Protein AF-A0A8J5KEL9-F1 (afdb_monomer_lite)

Structure (mmCIF, N/CA/C/O backbone):
data_AF-A0A8J5KEL9-F1
#
_entry.id   AF-A0A8J5KEL9-F1
#
loop_
_atom_site.group_PDB
_atom_site.id
_atom_site.type_symbol
_atom_site.label_atom_id
_atom_site.label_alt_id
_atom_site.label_comp_id
_atom_site.label_asym_id
_atom_site.label_entity_id
_atom_site.label_seq_id
_atom_site.pdbx_PDB_ins_code
_atom_site.Cartn_x
_atom_site.Cartn_y
_atom_site.Cartn_z
_atom_site.occupancy
_atom_site.B_iso_or_equiv
_atom_site.auth_seq_id
_atom_site.auth_comp_id
_atom_site.auth_asym_id
_atom_site.auth_atom_id
_atom_site.pdbx_PDB_model_num
ATOM 1 N N . MET A 1 1 ? -28.129 -14.869 -58.117 1.00 46.31 1 MET A N 1
ATOM 2 C CA . MET A 1 1 ? -27.301 -15.885 -57.433 1.00 46.31 1 MET A CA 1
ATOM 3 C C . MET A 1 1 ? -26.485 -15.181 -56.362 1.00 46.31 1 MET A C 1
ATOM 5 O O . MET A 1 1 ? -25.612 -14.398 -56.702 1.00 46.31 1 MET A O 1
ATOM 9 N N . TYR A 1 2 ? -26.830 -15.383 -55.093 1.00 47.56 2 TYR A N 1
ATOM 10 C CA . TYR A 1 2 ? -26.107 -14.843 -53.942 1.00 47.56 2 TYR A CA 1
ATOM 11 C C .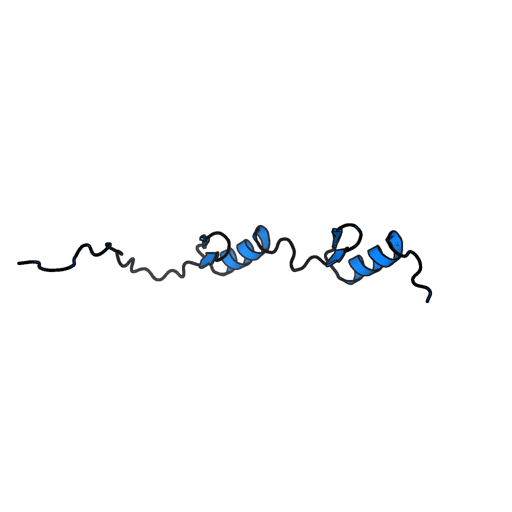 TYR A 1 2 ? -24.834 -15.677 -53.722 1.00 47.56 2 TYR A C 1
ATOM 13 O O . TYR A 1 2 ? -24.906 -16.889 -53.532 1.00 47.56 2 TYR A O 1
ATOM 21 N N . ARG A 1 3 ? -23.660 -15.047 -53.815 1.00 56.00 3 ARG A N 1
ATOM 22 C CA . ARG A 1 3 ? -22.352 -15.638 -53.482 1.00 56.00 3 ARG A CA 1
ATOM 23 C C . ARG A 1 3 ? -21.593 -14.567 -52.691 1.00 56.00 3 ARG A C 1
ATOM 25 O O . ARG A 1 3 ? -21.301 -13.523 -53.251 1.00 56.00 3 ARG A O 1
ATOM 32 N N . LEU A 1 4 ? -21.653 -14.625 -51.360 1.00 56.81 4 LEU A N 1
ATOM 33 C CA . LEU A 1 4 ? -20.718 -15.285 -50.430 1.00 56.81 4 LEU A CA 1
ATOM 34 C C . LEU A 1 4 ? -19.640 -14.302 -49.932 1.00 56.81 4 LEU A C 1
ATOM 36 O O . LEU A 1 4 ? -18.774 -13.903 -50.697 1.00 56.81 4 LEU A O 1
ATOM 40 N N . PHE A 1 5 ? -19.774 -13.946 -48.646 1.00 55.03 5 PHE A N 1
ATOM 41 C CA . PHE A 1 5 ? -18.764 -13.561 -47.647 1.00 55.03 5 PHE A CA 1
ATOM 42 C C . PHE A 1 5 ? -17.353 -13.236 -48.155 1.00 55.03 5 PHE A C 1
ATOM 44 O O . PHE A 1 5 ? -16.667 -14.118 -48.669 1.00 55.03 5 PHE A O 1
ATOM 51 N N . GLY A 1 6 ? -16.868 -12.018 -47.887 1.00 56.47 6 GLY A N 1
ATOM 52 C CA . GLY A 1 6 ? -15.479 -11.703 -48.207 1.00 56.47 6 GLY A CA 1
ATOM 53 C C . GLY A 1 6 ? -14.889 -10.375 -47.748 1.00 56.47 6 GLY A C 1
ATOM 54 O O . GLY A 1 6 ? -13.745 -10.133 -48.109 1.00 56.47 6 GLY A O 1
ATOM 55 N N . ASP A 1 7 ? -15.556 -9.537 -46.949 1.00 48.19 7 ASP A N 1
ATOM 56 C CA . ASP A 1 7 ? -14.870 -8.402 -46.311 1.00 48.19 7 ASP A CA 1
ATOM 57 C C . ASP A 1 7 ? -14.102 -8.901 -45.086 1.00 48.19 7 ASP A C 1
ATOM 59 O O . ASP A 1 7 ? -14.452 -8.676 -43.925 1.00 48.19 7 ASP A O 1
ATOM 63 N N . GLY A 1 8 ? -13.047 -9.662 -45.382 1.00 50.34 8 GLY A N 1
ATOM 64 C CA . GLY A 1 8 ? -11.982 -9.945 -44.448 1.00 50.34 8 GLY A CA 1
ATOM 65 C C . GLY A 1 8 ? -11.437 -8.616 -43.959 1.00 50.34 8 GLY A C 1
ATOM 66 O O . GLY A 1 8 ? -10.740 -7.915 -44.691 1.00 50.34 8 GLY A O 1
ATOM 67 N N . MET A 1 9 ? -11.756 -8.279 -42.707 1.00 56.53 9 MET A N 1
ATOM 68 C CA . MET A 1 9 ? -10.975 -7.318 -41.948 1.00 56.53 9 MET A CA 1
ATOM 69 C C . MET A 1 9 ? -9.518 -7.729 -42.112 1.00 56.53 9 MET A C 1
ATOM 71 O O . MET A 1 9 ? -9.111 -8.791 -41.635 1.00 56.53 9 MET A O 1
ATOM 75 N N . GLY A 1 10 ? -8.771 -6.912 -42.853 1.00 50.00 10 GLY A N 1
ATOM 76 C CA . GLY A 1 10 ? -7.340 -7.039 -43.047 1.00 50.00 10 GLY A CA 1
ATOM 77 C C . GLY A 1 10 ? -6.641 -6.884 -41.706 1.00 50.00 10 GLY A C 1
ATOM 78 O O . GLY A 1 10 ? -6.096 -5.831 -41.390 1.00 50.00 10 GLY A O 1
ATOM 79 N N . ALA A 1 11 ? -6.662 -7.942 -40.903 1.00 53.75 11 ALA A N 1
ATOM 80 C CA . ALA A 1 11 ? -5.726 -8.146 -39.826 1.00 53.75 11 ALA A CA 1
ATOM 81 C C . ALA A 1 11 ? -4.396 -8.482 -40.497 1.00 53.75 11 ALA A C 1
ATOM 83 O O . ALA A 1 11 ? -4.040 -9.645 -40.680 1.00 53.75 11 ALA A O 1
ATOM 84 N N . SER A 1 12 ? -3.697 -7.432 -40.933 1.00 52.06 12 SER A N 1
ATOM 85 C CA . SER A 1 12 ? -2.301 -7.511 -41.334 1.00 52.06 12 SER A CA 1
ATOM 86 C C . SER A 1 12 ? -1.552 -8.326 -40.280 1.00 52.06 12 SER A C 1
ATOM 88 O O . SER A 1 12 ? -1.513 -7.906 -39.116 1.00 52.06 12 SER A O 1
ATOM 90 N N . PRO A 1 13 ? -0.958 -9.477 -40.639 1.00 60.59 13 PRO A N 1
ATOM 91 C CA . PRO A 1 13 ? -0.138 -10.219 -39.708 1.00 60.59 13 PRO A CA 1
ATOM 92 C C . PRO A 1 13 ? 1.143 -9.411 -39.553 1.00 60.59 13 PRO A C 1
ATOM 94 O O . PRO A 1 13 ? 2.064 -9.507 -40.363 1.00 60.59 13 PRO A O 1
ATOM 97 N N . MET A 1 14 ? 1.196 -8.562 -38.526 1.00 59.34 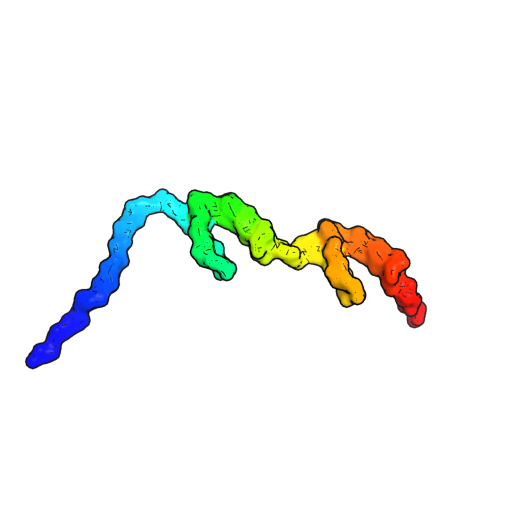14 MET A N 1
ATOM 98 C CA . MET A 1 14 ? 2.449 -7.948 -38.114 1.00 59.34 14 MET A CA 1
ATOM 99 C C . MET A 1 14 ? 3.317 -9.044 -37.501 1.00 59.34 14 MET A C 1
ATOM 101 O O . MET A 1 14 ? 3.356 -9.255 -36.290 1.00 59.34 14 MET A O 1
ATOM 105 N N . ALA A 1 15 ? 3.991 -9.768 -38.391 1.00 55.00 15 ALA A N 1
ATOM 106 C CA . ALA A 1 15 ? 5.161 -10.560 -38.100 1.00 55.00 15 ALA A CA 1
ATOM 107 C C . ALA A 1 15 ? 6.200 -9.649 -37.437 1.00 55.00 15 ALA A C 1
ATOM 109 O O . ALA A 1 15 ? 6.618 -8.630 -37.984 1.00 55.00 15 ALA A O 1
ATOM 110 N N . GLY A 1 16 ? 6.576 -10.014 -36.220 1.00 48.41 16 GLY A N 1
ATOM 111 C CA . GLY A 1 16 ? 7.522 -9.263 -35.415 1.00 48.41 16 GLY A CA 1
ATOM 112 C C . GLY A 1 16 ? 7.297 -9.581 -33.953 1.00 48.41 16 GLY A C 1
ATOM 113 O O . GLY A 1 16 ? 6.719 -8.777 -33.229 1.00 48.41 16 GLY A O 1
ATOM 114 N N . GLY A 1 17 ? 7.728 -10.774 -33.538 1.00 55.31 17 GLY A N 1
ATOM 115 C CA . GLY A 1 17 ? 7.729 -11.223 -32.150 1.00 55.31 17 GLY A CA 1
ATOM 116 C C . GLY A 1 17 ? 8.508 -10.269 -31.246 1.00 55.31 17 GLY A C 1
ATOM 117 O O . GLY A 1 17 ? 9.673 -10.482 -30.930 1.00 55.31 17 GLY A O 1
ATOM 118 N N . ARG A 1 18 ? 7.849 -9.205 -30.805 1.00 53.56 18 ARG A N 1
ATOM 119 C CA . ARG A 1 18 ? 8.175 -8.480 -29.588 1.00 53.56 18 ARG A CA 1
ATOM 120 C C . ARG A 1 18 ? 6.965 -8.655 -28.715 1.00 53.56 18 ARG A C 1
ATOM 122 O O . ARG A 1 18 ? 5.919 -8.097 -29.024 1.00 53.56 18 ARG A O 1
ATOM 129 N N . SER A 1 19 ? 7.103 -9.470 -27.682 1.00 60.16 19 SER A N 1
ATOM 130 C CA . SER A 1 19 ? 6.110 -9.658 -26.635 1.00 60.16 19 SER A CA 1
ATOM 131 C C . SER A 1 19 ? 5.561 -8.288 -26.225 1.00 60.16 19 SER A C 1
ATOM 133 O O . SER A 1 19 ? 6.241 -7.508 -25.562 1.00 60.16 19 SER A O 1
ATOM 135 N N . ARG A 1 20 ? 4.375 -7.939 -26.732 1.00 68.94 20 ARG A N 1
ATOM 136 C CA . ARG A 1 20 ? 3.673 -6.704 -26.394 1.00 68.94 20 ARG A CA 1
ATOM 137 C C . ARG A 1 20 ? 2.938 -6.991 -25.100 1.00 68.94 20 ARG A C 1
ATOM 139 O O . ARG A 1 20 ? 2.136 -7.916 -25.037 1.00 68.94 20 ARG A O 1
ATOM 146 N N . PHE A 1 21 ? 3.263 -6.240 -24.060 1.00 80.25 21 PHE A N 1
ATOM 147 C CA . PHE A 1 21 ? 2.715 -6.459 -22.732 1.00 80.25 21 PHE A CA 1
ATOM 148 C C . PHE A 1 21 ? 1.588 -5.460 -22.516 1.00 80.25 21 PHE A C 1
ATOM 150 O O . PHE A 1 21 ? 1.825 -4.306 -22.170 1.00 80.25 21 PHE A O 1
ATOM 157 N N . GLU A 1 22 ? 0.364 -5.895 -22.789 1.00 82.94 22 GLU A N 1
ATOM 158 C CA . GLU A 1 22 ? -0.834 -5.076 -22.641 1.00 82.94 22 GLU A CA 1
ATOM 159 C C . GLU A 1 22 ? -1.374 -5.124 -21.209 1.00 82.94 22 GLU A C 1
ATOM 161 O O . GLU A 1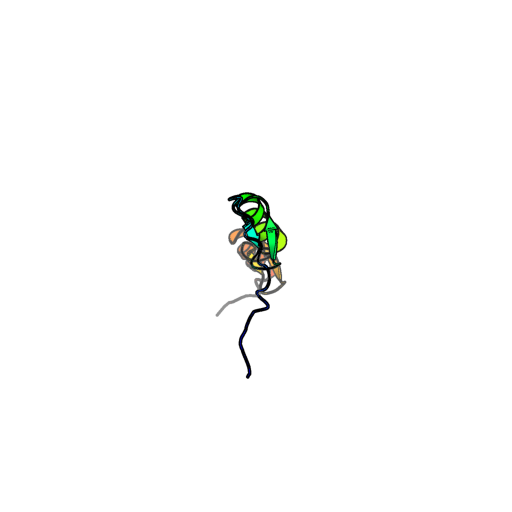 22 ? -1.396 -6.172 -20.562 1.00 82.94 22 GLU A O 1
ATOM 166 N N . CYS A 1 23 ? -1.794 -3.971 -20.692 1.00 84.12 23 CYS A N 1
ATOM 167 C CA . CYS A 1 23 ? -2.454 -3.886 -19.400 1.00 84.12 23 CYS A CA 1
ATOM 168 C C . CYS A 1 23 ? -3.909 -4.344 -19.486 1.00 84.12 23 CYS A C 1
ATOM 170 O O . CYS A 1 23 ? -4.682 -3.688 -20.172 1.00 84.12 23 CYS A O 1
ATOM 172 N N . PRO A 1 24 ? -4.339 -5.361 -18.718 1.00 77.81 24 PRO A N 1
ATOM 173 C CA . PRO A 1 24 ? -5.732 -5.808 -18.736 1.00 77.81 24 PRO A CA 1
ATOM 174 C C . PRO A 1 24 ? -6.702 -4.802 -18.095 1.00 77.81 24 PRO A C 1
ATOM 176 O O . PRO A 1 24 ? -7.910 -4.971 -18.200 1.00 77.81 24 PRO A O 1
ATOM 179 N N . VAL A 1 25 ? -6.192 -3.776 -17.402 1.00 79.19 25 VAL A N 1
ATOM 180 C CA . VAL A 1 25 ? -7.012 -2.798 -16.668 1.00 79.19 25 VAL A CA 1
ATOM 181 C C . VAL A 1 25 ? -7.275 -1.533 -17.486 1.00 79.19 25 VAL A C 1
ATOM 183 O O . VAL A 1 25 ? -8.356 -0.964 -17.404 1.00 79.19 25 VAL A O 1
ATOM 186 N N . CYS A 1 26 ? -6.300 -1.073 -18.275 1.00 84.25 26 CYS A N 1
ATOM 187 C CA . CYS A 1 26 ? -6.434 0.145 -19.086 1.00 84.25 26 CYS A CA 1
ATOM 188 C C . CYS A 1 26 ? -6.032 -0.031 -20.559 1.00 84.25 26 CYS A C 1
ATOM 190 O O . CYS A 1 26 ? -5.901 0.958 -21.277 1.00 84.25 26 CYS A O 1
ATOM 192 N N . CYS A 1 27 ? -5.783 -1.268 -20.996 1.00 80.56 27 CYS A N 1
ATOM 193 C CA . CYS A 1 27 ? -5.374 -1.646 -22.355 1.00 80.56 27 CYS A CA 1
ATOM 194 C C . CYS A 1 27 ? -4.124 -0.916 -22.868 1.00 80.56 27 CYS A C 1
ATOM 196 O O . CYS A 1 27 ? -3.882 -0.808 -24.068 1.00 80.56 27 CYS A O 1
ATOM 198 N N . LYS A 1 28 ? -3.288 -0.400 -21.959 1.00 82.31 28 LYS A N 1
ATOM 199 C CA . LYS A 1 28 ? -2.041 0.257 -22.338 1.00 82.31 28 LYS A CA 1
ATOM 200 C C . LYS A 1 28 ? -1.012 -0.783 -22.763 1.00 82.31 28 LYS A C 1
ATOM 202 O O . LYS A 1 28 ? -0.687 -1.683 -21.992 1.00 82.31 28 LYS A O 1
ATOM 207 N N . VAL A 1 29 ? -0.452 -0.617 -23.958 1.00 83.44 29 VAL A N 1
ATOM 208 C CA . VAL A 1 29 ? 0.582 -1.507 -24.498 1.00 83.44 29 VAL A CA 1
ATOM 209 C C . VAL A 1 29 ? 1.968 -1.026 -24.076 1.00 83.44 29 VAL A C 1
ATOM 211 O O . VAL A 1 29 ? 2.365 0.107 -24.352 1.00 83.44 29 VAL A O 1
ATOM 214 N N . LEU A 1 30 ? 2.711 -1.897 -23.394 1.00 84.69 30 LEU A N 1
ATOM 215 C CA . LEU A 1 30 ? 4.072 -1.662 -22.921 1.00 84.69 30 LEU A CA 1
ATOM 216 C C . LEU A 1 30 ? 5.050 -2.539 -23.712 1.00 84.69 30 LEU A C 1
ATOM 218 O O . LEU A 1 30 ? 4.753 -3.676 -24.083 1.00 84.69 30 LEU A O 1
ATOM 222 N N . SER A 1 31 ? 6.260 -2.021 -23.918 1.00 81.94 31 SER A N 1
ATOM 223 C CA . SER A 1 31 ? 7.321 -2.708 -24.663 1.00 81.94 31 SER A CA 1
ATOM 224 C C . SER A 1 31 ? 8.016 -3.826 -23.871 1.00 81.94 31 SER A C 1
ATOM 226 O O . SER A 1 31 ? 8.839 -4.539 -24.438 1.00 81.94 31 SER A O 1
ATOM 228 N N . THR A 1 32 ? 7.743 -3.964 -22.564 1.00 84.75 32 THR A N 1
ATOM 229 C CA . THR A 1 32 ? 8.398 -4.936 -21.665 1.00 84.75 32 THR A CA 1
ATOM 230 C C . THR A 1 32 ? 7.466 -5.450 -20.558 1.00 84.75 32 THR A C 1
ATOM 232 O O . THR A 1 32 ? 6.612 -4.716 -20.055 1.00 84.75 32 THR A O 1
ATOM 235 N N . SER A 1 33 ? 7.672 -6.702 -20.123 1.00 82.56 33 SER A N 1
ATOM 236 C CA . SER A 1 33 ? 6.903 -7.354 -19.046 1.00 82.56 33 SER A CA 1
ATOM 237 C C . SER A 1 33 ? 7.092 -6.652 -17.710 1.00 82.56 33 SER A C 1
ATOM 239 O O . SER A 1 33 ? 6.142 -6.445 -16.959 1.00 82.56 33 SER A O 1
ATOM 241 N N . HIS A 1 34 ? 8.328 -6.244 -17.421 1.00 84.12 34 HIS A N 1
ATOM 242 C CA . HIS A 1 34 ? 8.664 -5.508 -16.210 1.00 84.12 34 HIS A CA 1
ATOM 243 C C . HIS A 1 34 ? 7.982 -4.133 -16.189 1.00 84.12 34 HIS A C 1
ATOM 245 O O . HIS A 1 34 ? 7.437 -3.730 -15.161 1.00 84.12 34 HIS A O 1
ATOM 251 N N . GLY A 1 35 ? 7.959 -3.434 -17.331 1.00 85.31 35 GLY A N 1
ATOM 252 C CA . GLY A 1 35 ? 7.252 -2.165 -17.484 1.00 85.31 35 GLY A CA 1
ATOM 253 C C . GLY A 1 35 ? 5.752 -2.315 -17.252 1.00 85.31 35 GLY A C 1
ATOM 254 O O . GLY A 1 35 ? 5.171 -1.495 -16.544 1.00 85.31 35 GLY A O 1
ATOM 255 N N . LEU A 1 36 ? 5.154 -3.397 -17.761 1.00 85.75 36 LEU A N 1
ATOM 256 C CA . LEU A 1 36 ? 3.756 -3.729 -17.510 1.00 85.75 36 LEU A CA 1
ATOM 257 C C . LEU A 1 36 ? 3.48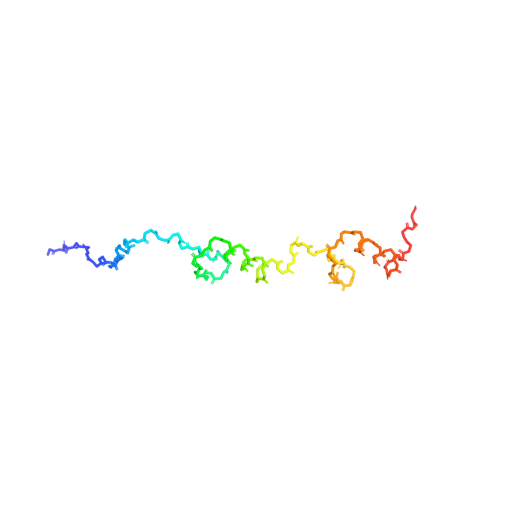6 -4.025 -16.030 1.00 85.75 36 LEU A C 1
ATOM 259 O O . LEU A 1 36 ? 2.564 -3.454 -15.456 1.00 85.75 36 LEU A O 1
ATOM 263 N N . ARG A 1 37 ? 4.306 -4.864 -15.386 1.00 83.00 37 ARG A N 1
ATOM 264 C CA . ARG A 1 37 ? 4.133 -5.198 -13.965 1.00 83.00 37 ARG A CA 1
ATOM 265 C C . ARG A 1 37 ? 4.262 -3.964 -13.077 1.00 83.00 37 ARG A C 1
ATOM 267 O O . ARG A 1 37 ? 3.437 -3.767 -12.192 1.00 83.00 37 ARG A O 1
ATOM 274 N N . ARG A 1 38 ? 5.247 -3.098 -13.346 1.00 84.06 38 ARG A N 1
ATOM 275 C CA . ARG A 1 38 ? 5.396 -1.817 -12.643 1.00 84.06 38 ARG A CA 1
ATOM 276 C C . ARG A 1 38 ? 4.227 -0.881 -12.924 1.00 84.06 38 ARG A C 1
ATOM 278 O O . ARG A 1 38 ? 3.784 -0.203 -12.013 1.00 84.06 38 ARG A O 1
ATOM 285 N N . HIS A 1 39 ? 3.730 -0.834 -14.154 1.00 86.12 39 HIS A N 1
ATOM 286 C CA . HIS A 1 39 ? 2.578 -0.017 -14.516 1.00 86.12 39 HIS A CA 1
ATOM 287 C C . HIS A 1 39 ? 1.308 -0.466 -13.783 1.00 86.12 39 HIS A C 1
ATOM 289 O O . HIS A 1 39 ? 0.634 0.372 -13.193 1.00 86.12 39 HIS A O 1
ATOM 295 N N . ILE A 1 40 ? 1.030 -1.773 -13.753 1.00 81.88 40 ILE A N 1
ATOM 296 C CA . ILE A 1 40 ? -0.073 -2.342 -12.972 1.00 81.88 40 ILE A CA 1
ATOM 297 C C . ILE A 1 40 ? 0.134 -2.037 -11.493 1.00 81.88 40 ILE A C 1
ATOM 299 O O . ILE A 1 40 ? -0.801 -1.602 -10.841 1.00 81.88 40 ILE A O 1
ATOM 303 N N . ASN A 1 41 ? 1.357 -2.162 -10.977 1.00 79.19 41 ASN A N 1
ATOM 304 C CA . ASN A 1 41 ? 1.663 -1.791 -9.603 1.00 79.19 41 ASN A CA 1
ATOM 305 C C . ASN A 1 41 ? 1.349 -0.300 -9.339 1.00 79.19 41 ASN A C 1
ATOM 307 O O . ASN A 1 41 ? 0.468 0.044 -8.573 1.00 79.19 41 ASN A O 1
ATOM 311 N N . ASP A 1 42 ? 2.005 0.611 -10.041 1.00 76.50 42 ASP A N 1
ATOM 312 C CA . ASP A 1 42 ? 1.929 2.056 -9.801 1.00 76.50 42 ASP A CA 1
ATOM 313 C C . ASP A 1 42 ? 0.544 2.670 -10.078 1.00 76.50 42 ASP A C 1
ATOM 315 O O . ASP A 1 42 ? 0.122 3.590 -9.384 1.00 76.50 42 ASP A O 1
ATOM 319 N N . ARG A 1 43 ? -0.165 2.175 -11.102 1.00 73.31 43 ARG A N 1
ATOM 320 C CA . ARG A 1 43 ? -1.414 2.783 -11.600 1.00 73.31 43 ARG A CA 1
ATOM 321 C C . ARG A 1 43 ? -2.670 2.002 -11.258 1.00 73.31 43 ARG A C 1
ATOM 323 O O . ARG A 1 43 ? -3.747 2.588 -11.260 1.00 73.31 43 ARG A O 1
ATOM 330 N N . HIS A 1 44 ? -2.540 0.709 -10.979 1.00 77.06 44 HIS A N 1
ATOM 331 C CA . HIS A 1 44 ? -3.677 -0.181 -10.745 1.00 77.06 44 HIS A CA 1
ATOM 332 C C . HIS A 1 44 ? -3.603 -0.935 -9.406 1.00 77.06 44 HIS A C 1
ATOM 334 O O . HIS A 1 44 ? -4.631 -1.418 -8.950 1.00 77.06 44 HIS A O 1
ATOM 340 N N . THR A 1 45 ? -2.451 -0.978 -8.717 1.00 66.19 45 THR A N 1
ATOM 341 C CA . THR A 1 45 ? -2.305 -1.583 -7.375 1.00 66.19 45 THR A CA 1
ATOM 342 C C . THR A 1 45 ? -2.460 -0.570 -6.253 1.00 66.19 45 THR A C 1
ATOM 344 O O . THR A 1 45 ? -1.980 -0.781 -5.142 1.00 66.19 45 THR A O 1
ATOM 347 N N . VAL A 1 46 ? -3.145 0.543 -6.513 1.00 56.88 46 VAL A N 1
ATOM 348 C CA . VAL A 1 46 ? -3.185 1.671 -5.579 1.00 56.88 46 VAL A CA 1
ATOM 349 C C . VAL A 1 46 ? -3.723 1.297 -4.179 1.00 56.88 46 VAL A C 1
ATOM 351 O O . VAL A 1 46 ? -3.528 2.075 -3.259 1.00 56.88 46 VAL A O 1
ATOM 354 N N . HIS A 1 47 ? -4.281 0.090 -3.963 1.00 53.34 47 HIS A N 1
ATOM 355 C CA . HIS A 1 47 ? -4.803 -0.345 -2.659 1.00 53.34 47 HIS A CA 1
ATOM 356 C C . HIS A 1 47 ? -4.580 -1.813 -2.224 1.00 53.34 47 HIS A C 1
ATOM 358 O O . HIS A 1 47 ? -5.225 -2.241 -1.271 1.00 53.34 47 HIS A O 1
ATOM 364 N N . LEU A 1 48 ? -3.728 -2.628 -2.865 1.00 54.69 48 LEU A N 1
ATOM 365 C CA . LEU A 1 48 ? -3.637 -4.061 -2.482 1.00 54.69 48 LEU A CA 1
ATOM 366 C C . LEU A 1 48 ? -2.536 -4.397 -1.465 1.00 54.69 48 LEU A C 1
ATOM 368 O O . LEU A 1 48 ? -2.584 -5.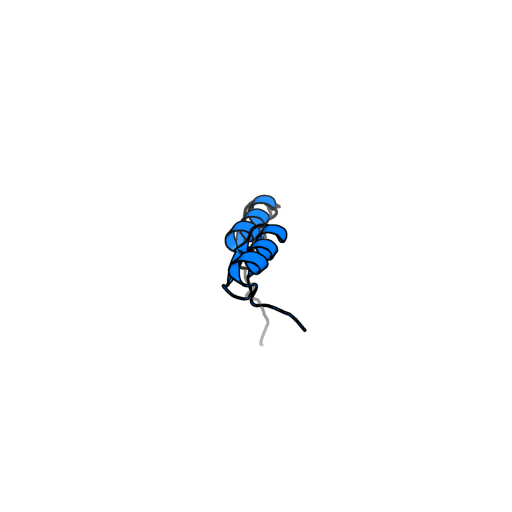454 -0.842 1.00 54.69 48 LEU A O 1
ATOM 372 N N . THR A 1 49 ? -1.566 -3.506 -1.251 1.00 56.94 49 THR A N 1
ATOM 373 C CA . THR A 1 49 ? -0.501 -3.684 -0.240 1.00 56.94 49 THR A CA 1
ATOM 374 C C . THR A 1 49 ? -0.535 -2.629 0.863 1.00 56.94 49 THR A C 1
ATOM 376 O O . THR A 1 49 ? 0.323 -2.631 1.748 1.00 56.94 49 THR A O 1
ATOM 379 N N . SER A 1 50 ? -1.518 -1.726 0.830 1.00 63.09 50 SER A N 1
ATOM 380 C CA . SER A 1 50 ? -1.780 -0.793 1.914 1.00 63.09 50 SER A CA 1
ATOM 381 C C . SER A 1 50 ? -2.772 -1.403 2.903 1.00 63.09 50 SER A C 1
ATOM 383 O O . SER A 1 50 ? -3.913 -1.732 2.591 1.00 63.09 50 SER A O 1
ATOM 385 N N . TYR A 1 51 ? -2.332 -1.533 4.148 1.00 75.19 51 TYR A N 1
ATOM 386 C CA . TYR A 1 51 ? -3.179 -1.888 5.273 1.00 75.19 51 TYR A CA 1
ATOM 387 C C . TYR A 1 51 ? -4.025 -0.664 5.617 1.00 75.19 51 TYR A C 1
ATOM 389 O O . TYR A 1 51 ? -3.563 0.268 6.277 1.00 75.19 51 TYR A O 1
ATOM 397 N N . ARG A 1 52 ? -5.256 -0.630 5.106 1.00 79.75 52 ARG A N 1
ATOM 398 C CA . ARG A 1 52 ? -6.182 0.485 5.306 1.00 79.75 52 ARG A CA 1
ATOM 399 C C . ARG A 1 52 ? -6.950 0.329 6.614 1.00 79.75 52 ARG A C 1
ATOM 401 O O . ARG A 1 52 ? -7.540 -0.712 6.887 1.00 79.75 52 ARG A O 1
ATOM 408 N N . CYS A 1 53 ? -6.987 1.390 7.410 1.00 84.00 53 CYS A N 1
ATOM 409 C CA . CYS A 1 53 ? -7.829 1.446 8.594 1.00 84.00 53 CYS A CA 1
ATOM 410 C C . CYS A 1 53 ? -9.307 1.444 8.206 1.00 84.00 53 CYS A C 1
ATOM 412 O O . CYS A 1 53 ? -9.730 2.259 7.395 1.00 84.00 53 CYS A O 1
ATOM 414 N N . TYR A 1 54 ? -10.114 0.575 8.809 1.00 81.00 54 TYR A N 1
ATOM 415 C CA . TYR A 1 54 ? -11.556 0.545 8.548 1.00 81.00 54 TYR A CA 1
ATOM 416 C C . TYR A 1 54 ? -12.320 1.681 9.252 1.00 81.00 54 TYR A C 1
ATOM 418 O O . TYR A 1 54 ? -13.441 1.978 8.863 1.00 81.00 54 TYR A O 1
ATOM 426 N N . VAL A 1 55 ? -11.723 2.326 10.265 1.00 81.94 55 VAL A N 1
ATOM 427 C CA . VAL A 1 55 ? -12.367 3.394 11.053 1.00 81.94 55 VAL A CA 1
ATOM 428 C C . VAL A 1 55 ? -12.160 4.771 10.421 1.00 81.94 55 VAL A C 1
ATOM 430 O O . VAL A 1 55 ? -13.103 5.547 10.323 1.00 81.94 55 VAL A O 1
ATOM 433 N N . CYS A 1 56 ? -10.933 5.093 10.002 1.00 85.69 56 CYS A N 1
ATOM 434 C CA . CYS A 1 56 ? -10.597 6.402 9.426 1.00 85.69 56 CYS A CA 1
ATOM 435 C C . CYS A 1 56 ? -10.065 6.334 7.991 1.00 85.69 56 CYS A C 1
ATOM 437 O O . CYS A 1 56 ? -9.649 7.350 7.439 1.00 85.69 56 CYS A O 1
ATOM 439 N N . HIS A 1 57 ? -10.035 5.142 7.387 1.00 79.81 57 HIS A N 1
ATOM 440 C CA . HIS A 1 57 ? -9.610 4.931 6.002 1.00 79.81 57 HIS A CA 1
ATOM 441 C C . HIS A 1 57 ? -8.171 5.330 5.669 1.00 79.81 57 HIS A C 1
ATOM 443 O O . HIS A 1 57 ? -7.806 5.342 4.497 1.00 79.81 57 HIS A O 1
ATOM 449 N N . LYS A 1 58 ? -7.335 5.573 6.682 1.00 81.50 58 LYS A N 1
ATOM 450 C CA . LYS A 1 58 ? -5.914 5.875 6.520 1.00 81.50 58 LYS A CA 1
ATOM 451 C C . LYS A 1 58 ? -5.127 4.635 6.096 1.00 81.50 58 LYS A C 1
ATOM 453 O O . LYS A 1 58 ? -5.348 3.543 6.615 1.00 81.50 58 LYS A O 1
ATOM 458 N N . GLU A 1 59 ? -4.211 4.819 5.156 1.00 81.56 59 GLU A N 1
ATOM 459 C CA . GLU A 1 59 ? -3.424 3.746 4.550 1.00 81.56 59 GLU A CA 1
ATOM 460 C C . GLU A 1 59 ? -2.047 3.611 5.202 1.00 81.56 59 GLU A C 1
ATOM 462 O O . GLU A 1 59 ? -1.344 4.598 5.423 1.00 81.56 59 GLU A O 1
ATOM 467 N N . TYR A 1 60 ? -1.652 2.370 5.483 1.00 82.81 60 TYR A N 1
ATOM 468 C CA . TYR A 1 60 ? -0.374 2.032 6.100 1.00 82.81 60 TYR A CA 1
ATOM 469 C C . TYR A 1 60 ? 0.404 1.037 5.248 1.00 82.81 60 TYR A C 1
ATOM 471 O O . TYR A 1 60 ? -0.172 0.165 4.608 1.00 82.81 60 TYR A O 1
ATOM 479 N N . ARG A 1 61 ? 1.737 1.133 5.269 1.00 77.94 61 ARG A N 1
ATOM 480 C CA . ARG A 1 61 ? 2.622 0.244 4.492 1.00 77.94 61 ARG A CA 1
ATOM 481 C C . ARG A 1 61 ? 2.854 -1.124 5.139 1.00 77.94 61 ARG A C 1
ATOM 483 O O . ARG A 1 61 ? 3.423 -2.004 4.507 1.00 77.94 61 ARG A O 1
ATOM 490 N N . THR A 1 62 ? 2.462 -1.297 6.400 1.00 82.75 62 THR A N 1
ATOM 491 C CA . THR A 1 62 ? 2.679 -2.529 7.169 1.00 82.75 62 THR A CA 1
ATOM 492 C C . THR A 1 62 ? 1.463 -2.832 8.050 1.00 82.75 62 THR A C 1
ATOM 494 O O . THR A 1 62 ? 0.772 -1.899 8.482 1.00 82.75 62 THR A O 1
ATOM 497 N N . PRO A 1 63 ? 1.215 -4.117 8.372 1.00 82.94 63 PRO A N 1
ATOM 498 C CA . PRO A 1 63 ? 0.113 -4.494 9.255 1.00 82.94 63 PRO A CA 1
ATOM 499 C C . PRO A 1 63 ? 0.339 -3.969 10.674 1.00 82.94 63 PRO A C 1
ATOM 501 O O . PRO A 1 63 ? -0.600 -3.537 11.335 1.00 82.94 63 PRO A O 1
ATOM 504 N N . ASN A 1 64 ? 1.597 -3.943 11.122 1.00 86.44 64 ASN A N 1
ATOM 505 C CA . ASN A 1 64 ? 1.967 -3.513 12.467 1.00 86.44 64 ASN A CA 1
ATOM 506 C C . ASN A 1 64 ? 1.691 -2.019 12.686 1.00 86.44 64 ASN A C 1
ATOM 508 O O . ASN A 1 64 ? 1.191 -1.623 13.737 1.00 86.44 64 ASN A O 1
ATOM 512 N N . SER A 1 65 ? 1.972 -1.179 11.682 1.00 88.56 65 SER A N 1
ATOM 513 C CA . SER A 1 65 ? 1.648 0.248 11.752 1.00 88.56 65 SER A CA 1
ATOM 514 C C . SER A 1 65 ? 0.140 0.488 11.746 1.00 88.56 65 SER A C 1
ATOM 516 O O . SER A 1 65 ? -0.323 1.353 12.489 1.00 88.56 65 SER A O 1
ATOM 518 N N . LEU A 1 66 ? -0.627 -0.297 10.976 1.00 89.69 66 LEU A N 1
ATOM 519 C CA . LEU A 1 66 ? -2.086 -0.228 11.019 1.00 89.69 66 LEU A CA 1
ATOM 520 C C . LEU A 1 66 ? -2.626 -0.642 12.397 1.00 89.69 66 LEU A C 1
ATOM 522 O O . LEU A 1 66 ? -3.445 0.075 12.967 1.00 89.69 66 LEU A O 1
ATOM 526 N N . GLN A 1 67 ? -2.170 -1.772 12.944 1.00 87.44 67 GLN A N 1
ATOM 527 C CA . GLN A 1 67 ? -2.612 -2.245 14.257 1.00 87.44 67 GLN A CA 1
ATOM 528 C C . GLN A 1 67 ? -2.288 -1.246 15.364 1.00 87.44 67 GLN A C 1
ATOM 530 O O . GLN A 1 67 ? -3.172 -0.913 16.151 1.00 87.44 67 GLN A O 1
ATOM 535 N N . ASN A 1 68 ? -1.061 -0.720 15.401 1.00 90.25 68 ASN A N 1
ATOM 536 C CA . ASN A 1 68 ? -0.687 0.299 16.377 1.00 90.25 68 ASN A CA 1
ATOM 537 C C . ASN A 1 68 ? -1.545 1.559 16.224 1.00 90.25 68 ASN A C 1
ATOM 539 O O . ASN A 1 68 ? -1.992 2.131 17.211 1.00 90.25 68 ASN A O 1
ATOM 543 N N . HIS A 1 69 ? -1.825 1.980 14.990 1.00 90.81 69 HIS A N 1
ATOM 544 C CA . HIS A 1 69 ? -2.720 3.102 14.756 1.00 90.81 69 HIS A CA 1
ATOM 545 C C . HIS A 1 69 ? -4.131 2.841 15.299 1.00 90.81 69 HIS A C 1
ATOM 547 O O . HIS A 1 69 ? -4.669 3.690 16.004 1.00 90.81 69 HIS A O 1
ATOM 553 N N . ILE A 1 70 ? -4.718 1.673 15.031 1.00 88.50 70 ILE A N 1
ATOM 554 C CA . ILE A 1 70 ? -6.034 1.315 15.574 1.00 88.50 70 ILE A CA 1
ATOM 555 C C . ILE A 1 70 ? -5.980 1.291 17.108 1.00 88.50 70 ILE A C 1
ATOM 557 O O . ILE A 1 70 ? -6.873 1.822 17.758 1.00 88.50 70 ILE A O 1
ATOM 561 N N . TYR A 1 71 ? -4.909 0.756 17.692 1.00 86.50 71 TYR A N 1
ATOM 562 C CA . TYR A 1 71 ? -4.727 0.688 19.140 1.00 86.50 71 TYR A CA 1
ATOM 563 C C . TYR A 1 71 ? -4.542 2.059 19.812 1.00 86.50 71 TYR A C 1
ATOM 565 O O . TYR A 1 71 ? -5.010 2.267 20.924 1.00 86.50 71 TYR A O 1
ATOM 573 N N . VAL A 1 72 ? -3.863 3.009 19.174 1.00 87.69 72 VAL A N 1
ATOM 574 C CA . VAL A 1 72 ? -3.609 4.333 19.768 1.00 87.69 72 VAL A CA 1
ATOM 575 C C . VAL A 1 72 ? -4.758 5.302 19.487 1.00 87.69 72 VAL A C 1
ATOM 577 O O . VAL A 1 72 ? -5.143 6.070 20.361 1.00 87.69 72 VAL A O 1
ATOM 580 N N . TYR A 1 73 ? -5.320 5.265 18.278 1.00 84.62 73 TYR A N 1
ATOM 581 C CA . TYR A 1 73 ? -6.271 6.274 17.798 1.00 84.62 73 TYR A CA 1
ATOM 582 C C . TYR A 1 73 ? -7.725 5.790 17.758 1.00 84.62 73 TYR A C 1
ATOM 584 O O . TYR A 1 73 ? -8.642 6.608 17.691 1.00 84.62 73 TYR A O 1
ATOM 592 N N . HIS A 1 74 ? -7.963 4.477 17.770 1.00 85.31 74 HIS A N 1
ATOM 593 C CA . HIS A 1 74 ? -9.303 3.892 17.647 1.00 85.31 74 HIS A CA 1
ATOM 594 C C . HIS A 1 74 ? -9.653 2.900 18.756 1.00 85.31 74 HIS A C 1
ATOM 596 O O . HIS A 1 74 ? -10.749 2.339 18.737 1.00 85.31 74 HIS A O 1
ATOM 602 N N . LYS A 1 75 ? -8.777 2.723 19.751 1.00 74.44 75 LYS A N 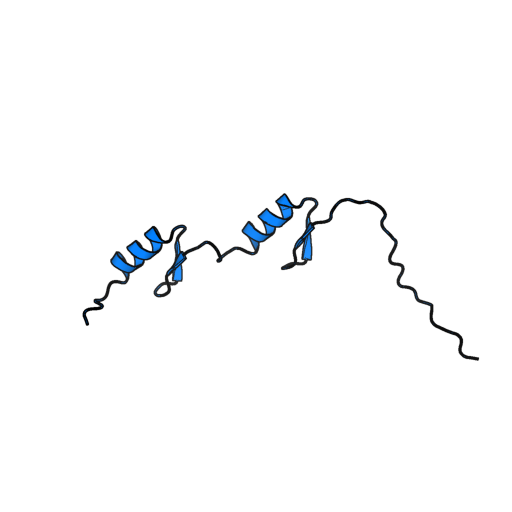1
ATOM 603 C CA . LYS A 1 75 ? -9.044 1.926 20.946 1.00 74.44 75 LYS A CA 1
ATOM 604 C C . LYS A 1 75 ? -10.020 2.669 21.846 1.00 74.44 75 LYS A C 1
ATOM 606 O O . LYS A 1 75 ? -9.653 3.323 22.814 1.00 74.44 75 LYS A O 1
ATOM 611 N N . ARG A 1 76 ? -11.291 2.546 21.498 1.00 68.50 76 ARG A N 1
ATOM 612 C CA . ARG A 1 76 ? -12.411 2.675 22.425 1.00 68.50 76 ARG A CA 1
ATOM 613 C C . ARG A 1 76 ? -12.714 1.250 22.867 1.00 68.50 76 ARG A C 1
ATOM 615 O O . ARG A 1 76 ? -12.848 0.366 22.028 1.00 68.50 76 ARG A O 1
ATOM 622 N N . GLU A 1 77 ? -12.634 1.040 24.174 1.00 56.69 77 GLU A N 1
ATOM 623 C CA . GLU A 1 77 ? -12.576 -0.249 24.857 1.00 56.69 77 GLU A CA 1
ATOM 624 C C . GLU A 1 77 ? -13.519 -1.310 24.273 1.00 56.69 77 GLU A C 1
ATOM 626 O O . GLU A 1 77 ? -14.735 -1.189 24.349 1.00 56.69 77 GLU A O 1
ATOM 631 N N . GLY A 1 78 ? -12.941 -2.399 23.765 1.00 55.06 78 GLY A N 1
ATOM 632 C CA . GLY A 1 78 ? -13.609 -3.695 23.717 1.00 55.06 78 GLY A CA 1
ATOM 633 C C . GLY A 1 78 ? -13.318 -4.445 25.012 1.00 55.06 78 GLY A C 1
ATOM 634 O O . GLY A 1 78 ? -12.550 -5.401 24.999 1.00 55.06 78 GLY A O 1
ATOM 635 N N . LYS A 1 79 ? -13.857 -3.961 26.137 1.00 46.19 79 LYS A N 1
ATOM 636 C CA . LYS A 1 79 ? -14.115 -4.825 27.291 1.00 46.19 79 LYS A CA 1
ATOM 637 C C . LYS A 1 79 ? -15.461 -5.489 27.027 1.00 46.19 79 LYS A C 1
ATOM 639 O O . LYS A 1 79 ? -16.479 -4.804 27.026 1.00 46.19 79 LYS A O 1
ATOM 644 N N . SER A 1 80 ? -15.441 -6.793 26.797 1.00 42.88 80 SER A N 1
ATOM 645 C CA . SER A 1 80 ? -16.548 -7.672 27.156 1.00 42.88 80 SER A CA 1
ATOM 646 C C . SER A 1 80 ? -16.008 -8.767 28.051 1.00 42.88 80 SER A C 1
ATOM 648 O O . SER A 1 80 ? -14.811 -9.102 27.897 1.00 42.88 80 SER A O 1
#

Radius of gyration: 24.88 Å; chains: 1; bounding box: 36×22×85 Å

InterPro domains:
  IPR008598 Di19, zinc-binding domain [PF05605] (20-74)
  IPR013087 Zinc finger C2H2-type [PS00028] (23-44)
  IPR013087 Zinc finger C2H2-type [PS00028] (53-74)
  IPR013087 Zinc finger C2H2-type [PS50157] (21-45)
  IPR013087 Zinc finger C2H2-type [PS50157] (51-79)
  IPR013087 Zinc finger C2H2-type [SM00355] (21-44)
  IPR013087 Zinc finger C2H2-type [SM00355] (51-74)
  IPR036236 Zinc finger C2H2 superfamily [SSF57667] (21-71)

Secondary structure (DSSP, 8-state):
--------------------EE-TTT--EESSHHHHHHHIIIII-TTTSSEE-TTT--EESSHHHHHHHHHHHS------

pLDDT: mean 72.16, std 14.37, range [42.88, 90.81]

Organism: Homarus americanus (NCBI:txid6706)

Foldseek 3Di:
DDDDDDPPPPPPPPPDPQPFQAAPVPRDTDSDPVVNVVCCCVPVVPDDQWPAAPPPRDTDNDPVVNVVCCVPPVCPDPDD

Sequence (80 aa):
MYRLFGDGMGASPMAGGRSRFECPVCCKVLSTSHGLRRHINDRHTVHLTSYRCYVCHKEYRTPNSLQNHIYVYHKREGKS